Protein AF-A0A7S2B793-F1 (afdb_monomer_lite)

InterPro domains:
  IPR027417 P-loop containing nucleoside triphosphate hydrolase [G3DSA:3.40.50.300] (3-165)

Sequence (181 aa):
TPSFDVAVPVAVLLTLDETALVAKCLGRRVCQACGKSCNVADVRLDDSAGMPRVELPALAPPQRCSASDDTSASTTPATPHARLYPDAEAGSAASFLQRFDTTCDLHARADDTDEAVIRRRLAIFEAQGQPVQEYYRGRGALTQFDITHGIPETTLPLMSTISEALGAASQRVLAGATSRL

Organism: NCBI:txid41880

Secondary structure (DSSP, 8-state):
----------EEEEE--HHHHHHHHHTEEEETTT--EEE-B-EEE--BTTBPPEEE--BPPPSS-TT--SS----PPPS-GGGTS--PPTTSGGGGB------S-EEE-GGGS-HHHHHHHHHHHHHHHHHHHHHHHHTT-EEEEE--B-HHHHHHHHHHHHHHHHHHHHHHHHHHHHTT-

Structure (mmCIF, N/CA/C/O backbone):
data_AF-A0A7S2B793-F1
#
_entry.id   AF-A0A7S2B793-F1
#
loop_
_atom_site.group_PDB
_atom_site.id
_atom_site.type_symbol
_atom_site.label_atom_id
_atom_site.label_alt_id
_atom_site.label_comp_id
_atom_site.label_asym_id
_atom_site.label_entity_id
_atom_site.label_seq_id
_atom_site.pdbx_PDB_ins_code
_atom_site.Cartn_x
_atom_site.Cartn_y
_atom_site.Cartn_z
_atom_site.occupancy
_atom_site.B_iso_or_equiv
_atom_site.auth_seq_id
_atom_site.auth_comp_id
_atom_site.auth_asym_id
_atom_site.auth_atom_id
_atom_site.pdbx_PDB_model_num
ATOM 1 N N . THR A 1 1 ? -15.126 -29.089 17.434 1.00 43.31 1 THR A N 1
ATOM 2 C CA . THR A 1 1 ? -14.307 -28.084 16.722 1.00 43.31 1 THR A CA 1
ATOM 3 C C . THR A 1 1 ? -13.730 -27.154 17.767 1.00 43.31 1 THR A C 1
ATOM 5 O O . THR A 1 1 ? -14.506 -26.728 18.613 1.00 43.31 1 THR A O 1
ATOM 8 N N . PRO A 1 2 ? -12.414 -26.887 17.818 1.00 41.47 2 PRO A N 1
ATOM 9 C CA . PRO A 1 2 ? -11.924 -25.866 18.730 1.00 41.47 2 PRO A CA 1
ATOM 10 C C . PRO A 1 2 ? -12.438 -24.529 18.197 1.00 41.47 2 PRO A C 1
ATOM 12 O O . PRO A 1 2 ? -11.995 -24.047 17.156 1.00 41.47 2 PRO A O 1
ATOM 15 N N . SER A 1 3 ? -13.461 -23.988 18.853 1.00 53.81 3 SER A N 1
ATOM 16 C CA . SER A 1 3 ? -13.886 -22.612 18.661 1.00 53.81 3 SER A CA 1
ATOM 17 C C . SER A 1 3 ? -12.761 -21.743 19.201 1.00 53.81 3 SER A C 1
ATOM 19 O O . SER A 1 3 ? -12.610 -21.593 20.413 1.00 53.81 3 SER A O 1
ATOM 21 N N . PHE A 1 4 ? -11.934 -21.204 18.310 1.00 49.81 4 PHE A N 1
ATOM 22 C CA . PHE A 1 4 ? -11.105 -20.054 18.640 1.00 49.81 4 PHE A CA 1
ATOM 23 C C . PHE A 1 4 ? -12.047 -18.865 18.798 1.00 49.81 4 PHE A C 1
ATOM 25 O O . PHE A 1 4 ? -12.194 -18.046 17.897 1.00 49.81 4 PHE A O 1
ATOM 32 N N . ASP A 1 5 ? -12.726 -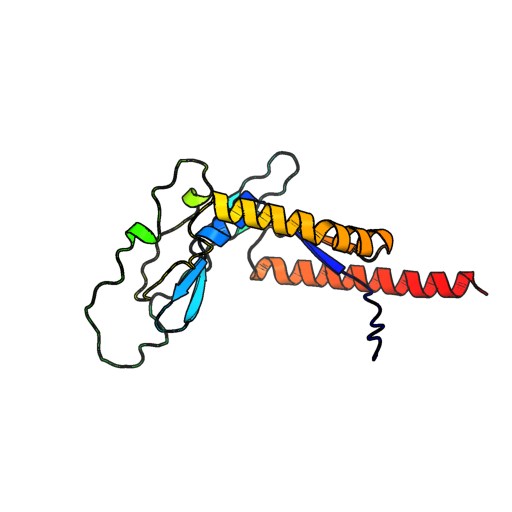18.809 19.940 1.00 60.91 5 ASP A N 1
ATOM 33 C CA . ASP A 1 5 ? -13.556 -17.680 20.347 1.00 60.91 5 ASP A CA 1
ATOM 34 C C . ASP A 1 5 ? -12.630 -16.566 20.861 1.00 60.91 5 ASP A C 1
ATOM 36 O O . ASP A 1 5 ? -12.685 -16.116 22.005 1.00 60.91 5 ASP A O 1
ATOM 40 N N . VAL A 1 6 ? -11.660 -16.190 20.021 1.00 71.69 6 VAL A N 1
ATOM 41 C CA . VAL A 1 6 ? -10.772 -15.069 20.293 1.00 71.69 6 VAL A CA 1
ATOM 42 C C . VAL A 1 6 ? -11.590 -13.829 19.994 1.00 71.69 6 VAL A C 1
ATOM 44 O O . VAL A 1 6 ? -11.793 -13.453 18.839 1.00 71.69 6 VAL A O 1
ATOM 47 N N . ALA A 1 7 ? -12.104 -13.209 21.052 1.00 84.31 7 ALA A N 1
ATOM 48 C CA . ALA A 1 7 ? -12.739 -11.912 20.947 1.00 84.31 7 ALA A CA 1
ATOM 49 C C . ALA A 1 7 ? -11.734 -10.925 20.339 1.00 84.31 7 ALA A C 1
ATOM 51 O O . ALA A 1 7 ? -10.695 -10.649 20.931 1.00 84.31 7 ALA A O 1
ATOM 52 N N . VAL A 1 8 ? -12.043 -10.411 19.149 1.00 91.12 8 VAL A N 1
ATOM 53 C CA . VAL A 1 8 ? -11.259 -9.361 18.493 1.00 91.12 8 VAL A CA 1
ATOM 54 C C . VAL A 1 8 ? -11.731 -8.015 19.054 1.00 91.12 8 VAL A C 1
ATOM 56 O O . VAL A 1 8 ? -12.853 -7.605 18.743 1.00 91.12 8 VAL A O 1
ATOM 59 N N . PRO A 1 9 ? -10.936 -7.330 19.901 1.00 92.06 9 PRO A N 1
ATOM 60 C CA . PRO A 1 9 ? -11.361 -6.075 20.520 1.00 92.06 9 PRO A CA 1
ATOM 61 C C . PRO A 1 9 ? -11.322 -4.904 19.532 1.00 92.06 9 PRO A C 1
ATOM 63 O O . PRO A 1 9 ? -12.103 -3.962 19.661 1.00 92.06 9 PRO A O 1
ATOM 66 N N . VAL A 1 10 ? -10.408 -4.971 18.559 1.00 94.88 10 VAL A N 1
ATOM 67 C CA . VAL A 1 10 ? -10.155 -3.939 17.556 1.00 94.88 10 VAL A CA 1
ATOM 68 C C . VAL A 1 10 ? -9.778 -4.605 16.234 1.00 94.88 10 VAL A C 1
ATOM 70 O O . VAL A 1 10 ? -8.935 -5.499 16.204 1.00 94.88 10 VAL A O 1
ATOM 73 N N . ALA A 1 11 ? -10.377 -4.134 15.146 1.00 95.69 11 ALA A N 1
ATOM 74 C CA . ALA A 1 11 ? -9.969 -4.376 13.771 1.00 95.69 11 ALA A CA 1
ATOM 75 C C . ALA A 1 11 ? -9.558 -3.034 13.151 1.00 95.69 11 ALA A C 1
ATOM 77 O O . ALA A 1 11 ? -10.273 -2.044 13.306 1.00 95.69 11 ALA A O 1
ATOM 78 N N . VAL A 1 12 ? -8.420 -2.995 12.459 1.00 97.19 12 VAL A N 1
ATOM 79 C CA . VAL A 1 12 ? -7.909 -1.772 11.821 1.00 97.19 12 VAL A CA 1
ATOM 80 C C . VAL A 1 12 ? -8.082 -1.877 10.314 1.00 97.19 12 VAL A C 1
ATOM 82 O O . VAL A 1 12 ? -7.528 -2.779 9.686 1.00 97.19 12 VAL A O 1
ATOM 85 N N . LEU A 1 13 ? -8.836 -0.950 9.735 1.00 97.00 13 LEU A N 1
ATOM 86 C CA . LEU A 1 13 ? -8.930 -0.759 8.297 1.00 97.00 13 LEU A CA 1
ATOM 87 C C . LEU A 1 13 ? -7.834 0.214 7.861 1.00 97.00 13 LEU A C 1
ATOM 89 O O . LEU A 1 13 ? -7.905 1.400 8.171 1.00 97.00 13 LEU A O 1
ATOM 93 N N . LEU A 1 14 ? -6.827 -0.300 7.158 1.00 96.31 14 LEU A N 1
ATOM 94 C CA . LEU A 1 14 ? -5.809 0.528 6.520 1.00 96.31 14 LEU A CA 1
ATOM 95 C C . LEU A 1 14 ? -6.320 0.985 5.158 1.00 96.31 14 LEU A C 1
ATOM 97 O O . LEU A 1 14 ? -6.618 0.159 4.294 1.00 96.31 14 LEU A O 1
ATOM 101 N N . THR A 1 15 ? -6.398 2.291 4.976 1.00 94.81 15 THR A N 1
ATOM 102 C CA . THR A 1 15 ? -6.845 2.942 3.744 1.00 94.81 15 THR A CA 1
ATOM 103 C C . THR A 1 15 ? -5.684 3.695 3.121 1.00 94.81 15 THR A C 1
ATOM 105 O O . THR A 1 15 ? -4.803 4.201 3.809 1.00 94.81 15 THR A O 1
ATOM 108 N N . LEU A 1 16 ? -5.649 3.737 1.797 1.00 94.62 16 LEU A N 1
ATOM 109 C CA . LEU A 1 16 ? -4.678 4.502 1.032 1.00 94.62 16 LEU A CA 1
ATOM 110 C C . LEU A 1 16 ? -5.365 4.964 -0.250 1.00 94.62 16 LEU A C 1
ATOM 112 O O . LEU A 1 16 ? -6.209 4.242 -0.780 1.00 94.62 16 LEU A O 1
ATOM 116 N N . ASP A 1 17 ? -4.996 6.147 -0.734 1.00 94.25 17 ASP A N 1
ATOM 117 C CA . ASP A 1 17 ? -5.472 6.670 -2.010 1.00 94.25 17 ASP A CA 1
ATOM 118 C C . ASP A 1 17 ? -5.303 5.638 -3.143 1.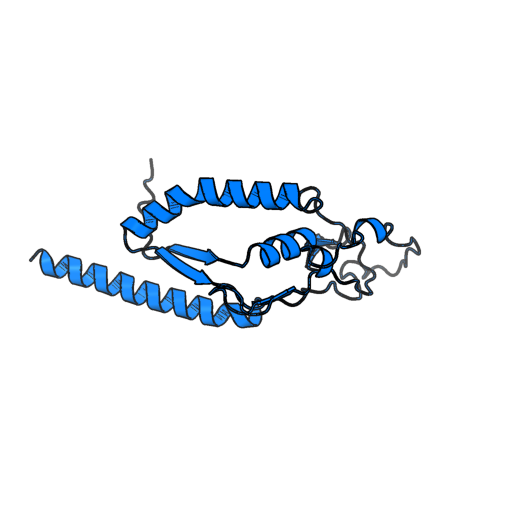00 94.25 17 ASP A C 1
ATOM 120 O O . ASP A 1 17 ? -4.261 4.985 -3.262 1.00 94.25 17 ASP A O 1
ATOM 124 N N . GLU A 1 18 ? -6.331 5.473 -3.979 1.00 93.69 18 GLU A N 1
ATOM 125 C CA . GLU A 1 18 ? -6.332 4.448 -5.027 1.00 93.69 18 GLU A CA 1
ATOM 126 C C . GLU A 1 18 ? -5.224 4.688 -6.058 1.00 93.69 18 GLU A C 1
ATOM 128 O O . GLU A 1 18 ? -4.549 3.745 -6.472 1.00 93.69 18 GLU A O 1
ATOM 133 N N . THR A 1 19 ? -4.976 5.943 -6.439 1.00 93.56 19 THR A N 1
ATOM 134 C CA . THR A 1 19 ? -3.894 6.297 -7.368 1.00 93.56 19 THR A CA 1
ATOM 135 C C . THR A 1 19 ? -2.547 5.908 -6.773 1.00 93.56 19 THR A C 1
ATOM 137 O O . THR A 1 19 ? -1.715 5.300 -7.453 1.00 93.56 19 THR A O 1
ATOM 140 N N . ALA A 1 20 ? -2.351 6.180 -5.480 1.00 95.12 20 ALA A N 1
ATOM 14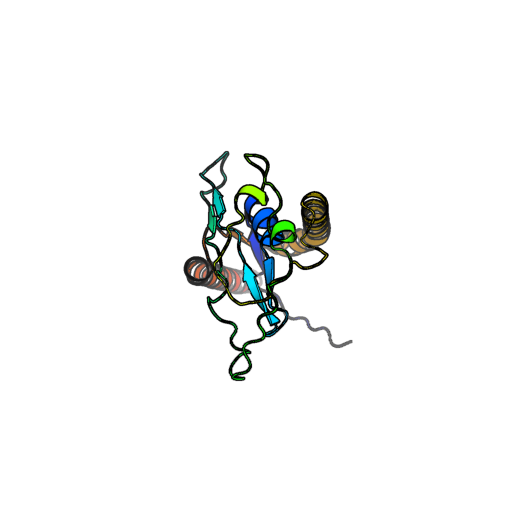1 C CA . ALA A 1 20 ? -1.157 5.761 -4.761 1.00 95.12 20 ALA A CA 1
ATOM 142 C C . ALA A 1 20 ? -1.020 4.230 -4.681 1.00 95.12 20 ALA A C 1
ATOM 144 O O . ALA A 1 20 ? 0.072 3.706 -4.916 1.00 95.12 20 ALA A O 1
ATOM 145 N N . LEU A 1 21 ? -2.103 3.497 -4.395 1.00 95.69 21 LEU A N 1
ATOM 146 C CA . LEU A 1 21 ? -2.116 2.028 -4.372 1.00 95.69 21 LEU A CA 1
ATOM 147 C C . LEU A 1 21 ? -1.733 1.441 -5.729 1.00 95.69 21 LEU A C 1
ATOM 149 O O . LEU A 1 21 ? -0.847 0.587 -5.801 1.00 95.69 21 LEU A O 1
ATOM 153 N N . VAL A 1 22 ? -2.358 1.923 -6.803 1.00 95.19 22 VAL A N 1
ATOM 154 C CA . VAL A 1 22 ? -2.083 1.471 -8.169 1.00 95.19 22 VAL A CA 1
ATOM 155 C C . VAL A 1 22 ? -0.623 1.733 -8.529 1.00 95.19 22 VAL A C 1
ATOM 157 O O . VAL A 1 22 ? 0.070 0.810 -8.959 1.00 95.19 22 VAL A O 1
ATOM 160 N N . ALA A 1 23 ? -0.120 2.944 -8.274 1.00 94.75 23 ALA A N 1
ATOM 161 C CA . ALA A 1 23 ? 1.273 3.299 -8.529 1.00 94.75 23 ALA A CA 1
ATOM 162 C C . ALA A 1 23 ? 2.241 2.400 -7.745 1.00 94.75 23 ALA A C 1
ATOM 164 O O . ALA A 1 23 ? 3.219 1.894 -8.298 1.00 94.75 23 ALA A O 1
ATOM 165 N N . LYS A 1 24 ? 1.956 2.130 -6.465 1.00 95.50 24 LYS A N 1
ATOM 166 C CA . LYS A 1 24 ? 2.779 1.242 -5.631 1.00 95.50 24 LYS A CA 1
ATOM 167 C C . LYS A 1 24 ? 2.714 -0.215 -6.082 1.00 95.50 24 LYS A C 1
ATOM 169 O O . LYS A 1 24 ? 3.734 -0.898 -5.986 1.00 95.50 24 LYS A O 1
ATOM 174 N N . CYS A 1 25 ? 1.584 -0.703 -6.588 1.00 94.69 25 CYS A N 1
ATOM 175 C CA . CYS A 1 25 ? 1.512 -2.021 -7.215 1.00 94.69 25 CYS A CA 1
ATOM 176 C C . CYS A 1 25 ? 2.364 -2.059 -8.490 1.00 94.69 25 CYS A C 1
ATOM 178 O O . CYS A 1 25 ? 3.292 -2.864 -8.552 1.00 94.69 25 CYS A O 1
ATOM 180 N N . LEU A 1 26 ? 2.141 -1.128 -9.426 1.00 92.88 26 LEU A N 1
ATOM 181 C CA . LEU A 1 26 ? 2.907 -0.998 -10.674 1.00 92.88 26 LEU A CA 1
ATOM 182 C C . LEU A 1 26 ? 4.413 -0.829 -10.439 1.00 92.88 26 LEU A C 1
ATOM 184 O O . LEU A 1 26 ? 5.221 -1.262 -11.259 1.00 92.88 26 LEU A O 1
ATOM 188 N N . GLY A 1 27 ? 4.813 -0.203 -9.331 1.00 93.50 27 GLY A N 1
ATOM 189 C CA . GLY A 1 27 ? 6.205 0.038 -8.951 1.00 93.50 27 GLY A CA 1
ATOM 190 C C . GLY A 1 27 ? 6.879 -1.101 -8.190 1.00 93.50 27 GLY A C 1
ATOM 191 O O . GLY A 1 27 ? 8.078 -1.021 -7.923 1.00 93.50 27 GLY A O 1
ATOM 192 N N . ARG A 1 28 ? 6.170 -2.175 -7.829 1.00 94.31 28 ARG A N 1
ATOM 193 C CA . ARG A 1 28 ? 6.764 -3.287 -7.077 1.00 94.31 28 ARG A CA 1
ATOM 194 C C . ARG A 1 28 ? 7.737 -4.081 -7.948 1.00 94.31 28 ARG A C 1
ATOM 196 O O . ARG A 1 28 ? 7.383 -4.576 -9.019 1.00 94.31 28 ARG A O 1
ATOM 203 N N . ARG A 1 29 ? 8.973 -4.241 -7.482 1.00 92.75 29 ARG A N 1
ATOM 204 C CA . ARG A 1 29 ? 10.016 -5.020 -8.161 1.00 92.75 29 ARG A CA 1
ATOM 205 C C . ARG A 1 29 ? 10.595 -6.054 -7.213 1.00 92.75 29 ARG A C 1
ATOM 207 O O . ARG A 1 29 ? 10.680 -5.819 -6.010 1.00 92.75 29 ARG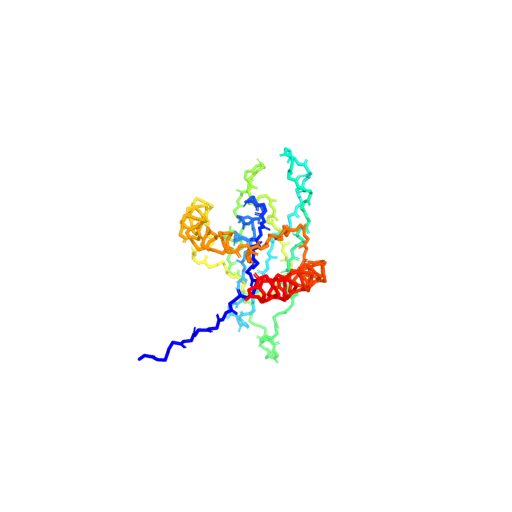 A O 1
ATOM 214 N N . VAL A 1 30 ? 11.030 -7.178 -7.765 1.00 91.81 30 VAL A N 1
ATOM 215 C CA . VAL A 1 30 ? 11.753 -8.223 -7.038 1.00 91.81 30 VAL A CA 1
ATOM 216 C C . VAL A 1 30 ? 13.079 -8.462 -7.745 1.00 91.81 30 VAL A C 1
ATOM 218 O O . VAL A 1 30 ? 13.128 -8.558 -8.971 1.00 91.81 30 VAL A O 1
ATOM 221 N N . CYS A 1 31 ? 14.168 -8.533 -6.985 1.00 90.75 31 CYS A N 1
ATOM 222 C CA . CYS A 1 31 ? 15.458 -8.927 -7.540 1.00 90.75 31 CYS A CA 1
ATOM 223 C C . CYS A 1 31 ? 15.489 -10.442 -7.770 1.00 90.75 31 CYS A C 1
ATOM 225 O O . CYS A 1 31 ? 15.226 -11.198 -6.836 1.00 90.75 31 CYS A O 1
ATOM 227 N N . GLN A 1 32 ? 15.848 -10.892 -8.975 1.00 88.75 32 GLN A N 1
ATOM 228 C CA . GLN A 1 32 ? 15.962 -12.325 -9.278 1.00 88.75 32 GLN A CA 1
ATOM 229 C C . GLN A 1 32 ? 17.079 -13.012 -8.482 1.00 88.75 32 GLN A C 1
ATOM 231 O O . GLN A 1 32 ? 16.935 -14.168 -8.103 1.00 88.75 32 GLN A O 1
ATOM 236 N N . ALA A 1 33 ? 18.166 -12.294 -8.186 1.00 86.69 33 ALA A N 1
ATOM 237 C CA . ALA A 1 33 ? 19.326 -12.864 -7.508 1.00 86.69 33 ALA A CA 1
ATOM 238 C C . ALA A 1 33 ? 19.136 -13.007 -5.986 1.00 86.69 33 ALA A C 1
ATOM 240 O O . ALA A 1 33 ? 19.415 -14.063 -5.430 1.00 86.69 33 ALA A O 1
ATOM 241 N N . CYS A 1 34 ? 18.665 -11.962 -5.291 1.00 87.12 34 CYS A N 1
ATOM 242 C CA . CYS A 1 34 ? 18.542 -11.983 -3.823 1.00 87.12 34 CYS A CA 1
ATOM 243 C C . CYS A 1 34 ? 17.106 -12.110 -3.297 1.00 87.12 34 CYS A C 1
ATOM 245 O O . CYS A 1 34 ? 16.910 -12.182 -2.085 1.00 87.12 34 CYS A O 1
ATOM 247 N N . GLY A 1 35 ? 16.094 -12.056 -4.168 1.00 89.19 35 GLY A N 1
ATOM 248 C CA . GLY A 1 35 ? 14.679 -12.142 -3.793 1.00 89.19 35 GLY A CA 1
ATOM 249 C C . GLY A 1 35 ? 14.120 -10.926 -3.042 1.00 89.19 35 GLY A C 1
ATOM 250 O O . GLY A 1 35 ? 12.925 -10.886 -2.749 1.00 89.19 35 GLY A O 1
ATOM 251 N N . LYS A 1 36 ? 14.939 -9.912 -2.726 1.00 91.31 36 LYS A N 1
ATOM 252 C CA . LYS A 1 36 ? 14.471 -8.710 -2.019 1.00 91.31 36 LYS A CA 1
ATOM 253 C C . LYS A 1 36 ? 13.504 -7.915 -2.893 1.00 91.31 36 LYS A C 1
ATOM 255 O O . LYS A 1 36 ? 13.752 -7.692 -4.081 1.00 91.31 36 LYS A O 1
ATOM 260 N N . SER A 1 37 ? 12.414 -7.474 -2.270 1.00 92.75 37 SER A N 1
ATOM 261 C CA . SER A 1 37 ? 11.439 -6.580 -2.888 1.00 92.75 37 SER A CA 1
ATOM 262 C C . SER A 1 37 ? 11.853 -5.124 -2.700 1.00 92.75 37 SER A C 1
ATOM 264 O O . SER A 1 37 ? 12.329 -4.738 -1.635 1.00 92.75 37 SER A O 1
ATOM 266 N N . CYS A 1 38 ? 11.636 -4.319 -3.729 1.00 93.75 38 CYS A N 1
ATOM 267 C CA . CYS A 1 38 ? 11.759 -2.867 -3.693 1.00 93.75 38 CYS A CA 1
ATOM 268 C C . CYS A 1 38 ? 10.541 -2.243 -4.385 1.00 93.75 38 CYS A C 1
ATOM 270 O O . CYS A 1 38 ? 9.720 -2.944 -4.990 1.00 93.75 38 CYS A O 1
ATOM 272 N N . ASN A 1 39 ? 10.390 -0.929 -4.263 1.00 95.06 39 ASN A N 1
ATOM 273 C CA . ASN A 1 39 ? 9.313 -0.198 -4.910 1.00 95.06 39 ASN A CA 1
ATOM 274 C C . ASN A 1 39 ? 9.862 1.061 -5.572 1.00 95.06 39 ASN A C 1
ATOM 276 O O . ASN A 1 39 ? 10.393 1.931 -4.889 1.00 95.06 39 ASN A O 1
ATOM 280 N N . VAL A 1 40 ? 9.719 1.150 -6.890 1.00 94.38 40 VAL A N 1
ATOM 281 C CA . VAL A 1 40 ? 10.275 2.246 -7.693 1.00 94.38 40 VAL A CA 1
ATOM 282 C C . VAL A 1 40 ? 9.304 3.412 -7.894 1.00 94.38 40 VAL A C 1
ATOM 284 O O . VAL A 1 40 ? 9.638 4.358 -8.599 1.00 94.38 40 VAL A O 1
ATOM 287 N N . ALA A 1 41 ? 8.104 3.356 -7.309 1.00 95.31 41 ALA A N 1
ATOM 288 C CA . ALA A 1 41 ? 7.140 4.447 -7.386 1.00 95.31 41 ALA A CA 1
ATOM 289 C C . ALA A 1 41 ? 7.404 5.493 -6.296 1.00 95.31 41 ALA A C 1
ATOM 291 O O . ALA A 1 41 ? 7.385 5.157 -5.108 1.00 95.31 41 ALA A O 1
ATOM 292 N N . ASP A 1 42 ? 7.580 6.750 -6.688 1.00 95.75 42 ASP A N 1
ATOM 293 C CA . ASP A 1 42 ? 7.623 7.914 -5.802 1.00 95.75 42 ASP A CA 1
ATOM 294 C C . ASP A 1 42 ? 6.327 8.704 -5.969 1.00 95.75 42 ASP A C 1
ATOM 296 O O . ASP A 1 42 ? 6.097 9.345 -6.993 1.00 95.75 42 ASP A O 1
ATOM 300 N N . VAL A 1 43 ? 5.443 8.584 -4.982 1.00 95.81 43 VAL A N 1
ATOM 301 C CA . VAL A 1 43 ? 4.089 9.125 -5.056 1.00 95.81 43 VAL A CA 1
ATOM 302 C C . VAL A 1 43 ? 4.013 10.397 -4.224 1.00 95.81 43 VAL A C 1
ATOM 304 O O . VAL A 1 43 ? 4.291 10.394 -3.017 1.00 95.81 43 VAL A O 1
ATOM 307 N N . ARG A 1 44 ? 3.608 11.477 -4.891 1.00 95.50 44 ARG A N 1
ATOM 308 C CA . ARG A 1 44 ? 3.304 12.786 -4.316 1.00 95.50 44 ARG A CA 1
ATOM 309 C C . ARG A 1 44 ? 1.949 13.209 -4.863 1.00 95.50 44 ARG A C 1
ATOM 311 O O . ARG A 1 44 ? 1.843 13.504 -6.050 1.00 95.50 44 ARG A O 1
ATOM 318 N N . LEU A 1 45 ? 0.927 13.164 -4.019 1.00 94.00 45 LEU A N 1
ATOM 319 C CA . LEU A 1 45 ? -0.420 13.621 -4.345 1.00 94.00 45 LEU A CA 1
ATOM 320 C C . LEU A 1 45 ? -0.744 14.793 -3.432 1.00 94.00 45 LEU A C 1
ATOM 322 O O . LEU A 1 45 ? -0.578 14.676 -2.217 1.00 94.00 45 LEU A O 1
ATOM 326 N N . ASP A 1 46 ? -1.189 15.898 -4.015 1.00 92.88 46 ASP A N 1
ATOM 327 C CA . ASP A 1 46 ? -1.697 17.035 -3.254 1.00 92.88 46 ASP A CA 1
ATOM 328 C C . ASP A 1 46 ? -3.062 16.714 -2.632 1.00 92.88 46 ASP A C 1
ATOM 330 O O . ASP A 1 46 ? -3.717 15.728 -2.984 1.00 92.88 46 ASP A O 1
ATOM 334 N N . ASP A 1 47 ? -3.481 17.533 -1.670 1.00 89.81 47 ASP A N 1
ATOM 335 C CA . ASP A 1 47 ? -4.811 17.417 -1.093 1.00 89.81 47 ASP A CA 1
ATOM 336 C C . ASP A 1 47 ? -5.879 17.718 -2.153 1.00 89.81 47 ASP A C 1
ATOM 338 O O . ASP A 1 47 ? -5.796 18.664 -2.936 1.00 89.81 47 ASP A O 1
ATOM 342 N N . SER A 1 48 ? -6.905 16.873 -2.217 1.00 83.75 48 SER A N 1
ATOM 343 C CA . SER A 1 48 ? -7.966 17.025 -3.211 1.00 83.75 48 SER A CA 1
ATOM 344 C C . SER A 1 48 ? -9.282 16.478 -2.685 1.00 83.75 48 SER A C 1
ATOM 346 O O . SER A 1 48 ? -9.317 15.423 -2.069 1.00 83.75 48 SER A O 1
ATOM 348 N N . ALA A 1 49 ? -10.381 17.208 -2.903 1.00 74.75 49 ALA A N 1
ATOM 349 C CA . ALA A 1 49 ? -11.750 16.751 -2.626 1.00 74.75 49 ALA A CA 1
ATOM 350 C C . ALA A 1 49 ? -11.957 16.029 -1.267 1.00 74.75 49 ALA A C 1
ATOM 352 O O . ALA A 1 49 ? -12.670 15.033 -1.193 1.00 74.75 49 ALA A O 1
ATOM 353 N N . GLY A 1 50 ? -11.347 16.527 -0.183 1.00 78.44 50 GLY A N 1
ATOM 354 C CA . GLY A 1 50 ? -11.466 15.931 1.157 1.00 78.44 50 GLY A CA 1
ATOM 355 C C . GLY A 1 50 ? -10.516 14.760 1.440 1.00 78.44 50 GLY A C 1
ATOM 356 O O . GLY A 1 50 ? -10.528 14.238 2.551 1.00 78.44 50 GLY A O 1
ATOM 357 N N . MET A 1 51 ? -9.671 14.385 0.481 1.00 79.81 51 MET A N 1
ATOM 358 C CA . MET A 1 51 ? -8.564 13.452 0.664 1.00 79.81 51 MET A CA 1
ATOM 359 C C . MET A 1 51 ? -7.309 14.210 1.115 1.00 79.81 51 MET A C 1
ATOM 361 O O . MET A 1 51 ? -6.985 15.257 0.539 1.00 79.81 51 MET A O 1
ATOM 365 N N . PRO A 1 52 ? -6.592 13.711 2.136 1.00 90.31 52 PRO A N 1
ATOM 366 C CA . PRO A 1 52 ? -5.361 14.332 2.596 1.00 90.31 52 PRO A CA 1
ATOM 367 C C . PRO A 1 52 ? -4.248 14.191 1.554 1.00 90.31 52 PRO A C 1
ATOM 369 O O . PRO A 1 52 ? -4.235 13.265 0.744 1.00 90.31 52 PRO A O 1
ATOM 372 N N . ARG A 1 53 ? -3.265 15.087 1.640 1.00 95.38 53 ARG A N 1
ATOM 373 C CA . ARG A 1 53 ? -2.002 14.990 0.902 1.00 95.38 53 ARG A CA 1
ATOM 374 C C . ARG A 1 53 ? -1.313 13.645 1.183 1.00 95.38 53 ARG A C 1
ATOM 376 O O . ARG A 1 53 ? -1.251 13.216 2.337 1.00 95.38 53 ARG A O 1
ATOM 383 N N . VAL A 1 54 ? -0.768 13.006 0.144 1.00 96.12 54 VAL A N 1
ATOM 384 C CA . VAL A 1 54 ? -0.076 11.707 0.233 1.00 96.12 54 VAL A CA 1
ATOM 385 C C . VAL A 1 54 ? 1.370 11.836 -0.236 1.00 96.12 54 VAL A C 1
ATOM 387 O O . VAL A 1 54 ? 1.648 12.238 -1.365 1.00 96.12 54 VAL A O 1
ATOM 390 N N . GLU A 1 55 ? 2.303 11.417 0.614 1.00 97.12 55 GLU A N 1
ATOM 391 C CA . GLU A 1 55 ? 3.735 11.382 0.348 1.00 97.12 55 GLU A CA 1
ATOM 392 C C . GLU A 1 55 ? 4.316 9.988 0.599 1.00 97.12 55 GLU A C 1
ATOM 394 O O . GLU A 1 55 ? 4.793 9.652 1.681 1.00 97.12 55 GLU A O 1
ATOM 399 N N . LEU A 1 56 ? 4.373 9.166 -0.446 1.00 97.06 56 LEU A N 1
ATOM 400 C CA . LEU A 1 56 ? 4.962 7.833 -0.365 1.00 97.06 56 LEU A CA 1
ATOM 401 C C . LEU A 1 56 ? 6.221 7.745 -1.231 1.00 97.06 56 LEU A C 1
ATOM 403 O O . LEU A 1 56 ? 6.114 7.364 -2.403 1.00 97.06 56 LEU A O 1
ATOM 407 N N . PRO A 1 57 ? 7.416 8.039 -0.680 1.00 96.50 57 PRO A N 1
ATOM 408 C CA . PRO A 1 57 ? 8.661 7.934 -1.437 1.00 96.50 57 PRO A CA 1
ATOM 409 C C . PRO A 1 57 ? 8.893 6.513 -1.962 1.00 96.50 57 PRO A C 1
ATOM 411 O O . PRO A 1 57 ? 8.336 5.530 -1.450 1.00 96.50 57 PRO A O 1
ATOM 414 N N . ALA A 1 58 ? 9.734 6.398 -2.986 1.00 95.94 58 ALA A N 1
ATOM 415 C CA . ALA A 1 58 ? 10.206 5.108 -3.466 1.00 95.94 58 ALA A CA 1
ATOM 416 C C . ALA A 1 58 ? 10.975 4.357 -2.365 1.00 95.94 58 ALA A C 1
ATOM 418 O O . ALA A 1 58 ? 11.765 4.934 -1.619 1.00 95.94 58 ALA A O 1
ATOM 419 N N . LEU A 1 59 ? 10.778 3.040 -2.301 1.00 95.00 59 LEU A N 1
ATOM 420 C CA . LEU A 1 59 ? 11.649 2.134 -1.553 1.00 95.00 59 LEU A CA 1
ATOM 421 C C . LEU A 1 59 ? 12.704 1.631 -2.533 1.00 95.00 59 LEU A C 1
ATOM 423 O O . LEU A 1 59 ? 12.572 0.536 -3.082 1.00 95.00 59 LEU A O 1
ATOM 427 N N . ALA A 1 60 ? 13.682 2.493 -2.811 1.00 92.06 60 ALA A N 1
ATOM 428 C CA . ALA A 1 60 ? 14.647 2.315 -3.887 1.00 92.06 60 ALA A CA 1
ATOM 429 C C . ALA A 1 60 ? 15.392 0.965 -3.801 1.00 92.06 60 ALA A C 1
ATOM 431 O O . ALA A 1 60 ? 15.708 0.495 -2.702 1.00 92.06 60 ALA A O 1
ATOM 432 N N . PRO A 1 61 ? 15.707 0.330 -4.946 1.00 90.94 61 PRO A N 1
ATOM 433 C CA . PRO A 1 61 ? 16.616 -0.806 -4.956 1.00 90.94 61 PRO A CA 1
ATOM 434 C C . PRO A 1 61 ? 18.002 -0.384 -4.441 1.00 90.94 61 PRO A C 1
ATOM 436 O O . PRO A 1 61 ? 18.419 0.759 -4.645 1.00 90.94 61 PRO A O 1
ATOM 439 N N . PRO A 1 62 ? 18.760 -1.294 -3.807 1.00 86.94 62 PRO A N 1
ATOM 440 C CA . PRO A 1 62 ? 20.145 -1.006 -3.466 1.00 86.94 62 PRO A CA 1
ATOM 441 C C . PRO A 1 62 ? 20.975 -0.850 -4.746 1.00 86.94 62 PRO A C 1
ATOM 443 O O . PRO A 1 62 ? 20.710 -1.522 -5.743 1.00 86.94 62 PRO A O 1
ATOM 446 N N . GLN A 1 63 ? 22.027 -0.029 -4.707 1.00 84.50 63 GLN A N 1
ATOM 447 C CA . GLN A 1 63 ? 22.941 0.123 -5.849 1.00 84.50 63 GLN A CA 1
ATOM 448 C C . GLN A 1 63 ? 23.588 -1.207 -6.256 1.00 84.50 63 GLN A C 1
ATOM 450 O O . GLN A 1 63 ? 23.755 -1.471 -7.442 1.00 84.50 63 GLN A O 1
ATOM 455 N N . ARG A 1 64 ? 23.908 -2.066 -5.275 1.00 82.38 64 ARG A N 1
ATOM 456 C CA . ARG A 1 64 ? 24.454 -3.408 -5.504 1.00 82.38 64 ARG A CA 1
ATOM 457 C C . ARG A 1 64 ? 23.594 -4.498 -4.881 1.00 82.38 64 ARG A C 1
ATOM 459 O O . ARG A 1 64 ? 23.078 -4.337 -3.772 1.00 82.38 64 ARG A O 1
ATOM 466 N N . CYS A 1 65 ? 23.483 -5.625 -5.575 1.00 82.12 65 CYS A N 1
ATOM 467 C CA . CYS A 1 65 ? 22.818 -6.803 -5.038 1.00 82.12 65 CYS A CA 1
ATOM 468 C C . CYS A 1 65 ? 23.624 -7.397 -3.870 1.00 82.12 65 CYS A C 1
ATOM 470 O O . CYS A 1 65 ? 24.841 -7.500 -3.938 1.00 82.12 65 CYS A O 1
ATOM 472 N N . SER A 1 66 ? 22.958 -7.829 -2.797 1.00 76.00 66 SER A N 1
ATOM 473 C CA . SER A 1 66 ? 23.638 -8.495 -1.672 1.00 76.00 66 SER A CA 1
ATOM 474 C C . SER A 1 66 ? 23.908 -9.984 -1.909 1.00 76.00 66 SER A C 1
ATOM 476 O O . SER A 1 66 ? 24.405 -10.643 -1.010 1.00 76.00 66 SER A O 1
ATOM 478 N N . ALA A 1 67 ? 23.504 -10.535 -3.057 1.00 69.06 67 ALA A N 1
ATOM 479 C CA . ALA A 1 67 ? 23.826 -11.910 -3.445 1.00 69.06 67 ALA A CA 1
ATOM 480 C C . ALA A 1 67 ? 25.183 -12.010 -4.168 1.00 69.06 67 ALA A C 1
ATOM 482 O O . ALA A 1 67 ? 25.680 -13.108 -4.380 1.00 69.06 67 ALA A O 1
ATOM 483 N N . SER A 1 68 ? 25.782 -10.876 -4.551 1.00 56.94 68 SER A N 1
ATOM 484 C CA . SER A 1 68 ? 27.055 -10.817 -5.272 1.00 56.94 68 SER A CA 1
ATOM 485 C C . SER A 1 68 ? 28.234 -10.56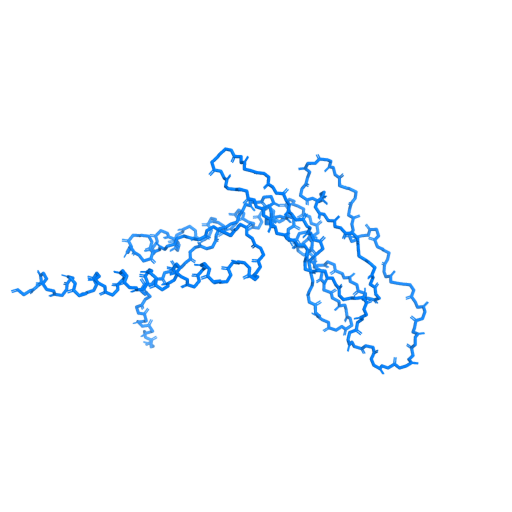7 -4.324 1.00 56.94 68 SER A C 1
ATOM 487 O O . SER A 1 68 ? 28.927 -9.561 -4.466 1.00 56.94 68 SER A O 1
ATOM 489 N N . ASP A 1 69 ? 28.445 -11.465 -3.360 1.00 54.12 69 ASP A N 1
ATOM 490 C CA . ASP A 1 69 ? 29.760 -11.612 -2.711 1.00 54.12 69 ASP A CA 1
ATOM 491 C C . ASP A 1 69 ? 30.691 -12.538 -3.529 1.00 54.12 69 ASP A C 1
ATOM 493 O O . ASP A 1 69 ? 31.866 -12.687 -3.203 1.00 54.12 69 ASP A O 1
ATOM 497 N N . ASP A 1 70 ? 30.205 -13.099 -4.643 1.00 53.41 70 ASP A N 1
ATOM 498 C CA . ASP A 1 70 ? 31.025 -13.854 -5.587 1.00 53.41 70 ASP A CA 1
ATOM 499 C C . ASP A 1 70 ? 31.674 -12.923 -6.625 1.00 53.41 70 ASP A C 1
ATOM 501 O O . ASP A 1 70 ? 31.009 -12.299 -7.452 1.00 53.41 70 ASP A O 1
ATOM 505 N N . THR A 1 71 ? 33.008 -12.871 -6.605 1.00 48.19 71 THR A N 1
ATOM 506 C CA . THR A 1 71 ? 33.937 -12.085 -7.447 1.00 48.19 71 THR A CA 1
ATOM 507 C C . THR A 1 71 ? 33.915 -12.440 -8.946 1.00 48.19 71 THR A C 1
ATOM 509 O O . THR A 1 71 ? 34.917 -12.305 -9.646 1.00 48.19 71 THR A O 1
ATOM 512 N N . SER A 1 72 ? 32.789 -12.902 -9.482 1.00 53.47 72 SER A N 1
ATOM 513 C CA . SER A 1 72 ? 32.607 -13.148 -10.911 1.00 53.47 72 SER A CA 1
ATOM 514 C C . SER A 1 72 ? 31.598 -12.146 -11.458 1.00 53.47 72 SER A C 1
ATOM 516 O O . SER A 1 72 ? 30.399 -12.393 -11.538 1.00 53.47 72 SER A O 1
ATOM 518 N N . ALA A 1 73 ? 32.106 -10.963 -11.809 1.00 49.53 73 ALA A N 1
ATOM 519 C CA . ALA A 1 73 ? 31.357 -9.948 -12.532 1.00 49.53 73 ALA A CA 1
ATOM 520 C C . ALA A 1 73 ? 30.864 -10.529 -13.867 1.00 49.53 73 ALA A C 1
ATOM 522 O O . ALA A 1 73 ? 31.572 -10.508 -14.873 1.00 49.53 73 ALA A O 1
ATOM 523 N N . SER A 1 74 ? 29.645 -11.067 -13.876 1.00 47.41 74 SER A N 1
ATOM 524 C CA . SER A 1 74 ? 28.962 -11.428 -15.108 1.00 47.41 74 SER A CA 1
ATOM 525 C C . SER A 1 74 ? 28.546 -10.136 -15.803 1.00 47.41 74 SER A C 1
ATOM 527 O O . SER A 1 74 ? 27.605 -9.464 -15.390 1.00 47.41 74 SER A O 1
ATOM 529 N N . THR A 1 75 ? 29.270 -9.765 -16.859 1.00 47.72 75 THR A N 1
ATOM 530 C CA . THR A 1 75 ? 28.991 -8.612 -17.734 1.00 47.72 75 THR A CA 1
ATOM 531 C C . THR A 1 75 ? 27.778 -8.867 -18.642 1.00 47.72 75 THR A C 1
ATOM 533 O O . THR A 1 75 ? 27.772 -8.489 -19.811 1.00 47.72 75 THR A O 1
ATOM 536 N N . THR A 1 76 ? 26.743 -9.555 -18.154 1.00 46.38 76 THR A N 1
ATOM 537 C CA . THR A 1 76 ? 25.489 -9.671 -18.904 1.00 46.38 76 THR A CA 1
ATOM 538 C C . THR A 1 76 ? 24.631 -8.458 -18.556 1.00 46.38 76 THR A C 1
ATOM 540 O O . THR A 1 76 ? 24.325 -8.269 -17.378 1.00 46.38 76 THR A O 1
ATOM 543 N N . PRO A 1 77 ? 24.276 -7.595 -19.524 1.00 46.47 77 PRO A N 1
ATOM 544 C CA . PRO A 1 77 ? 23.420 -6.455 -19.243 1.00 46.47 77 PRO A CA 1
ATOM 545 C C . PRO A 1 77 ? 22.081 -6.953 -18.695 1.00 46.47 77 PRO A C 1
ATOM 547 O O . PRO A 1 77 ? 21.518 -7.924 -19.207 1.00 46.47 77 PRO A O 1
ATOM 550 N N . ALA A 1 78 ? 21.607 -6.286 -17.641 1.00 50.75 78 ALA A N 1
ATOM 551 C CA . ALA A 1 78 ? 20.300 -6.516 -17.048 1.00 50.75 78 ALA A CA 1
ATOM 552 C C . ALA A 1 78 ? 19.211 -6.536 -18.134 1.00 50.75 78 ALA A C 1
ATOM 554 O O . ALA A 1 78 ? 19.287 -5.810 -19.131 1.00 50.75 78 ALA A O 1
ATOM 555 N N . THR A 1 79 ? 18.206 -7.386 -17.925 1.00 48.03 79 THR A N 1
ATOM 556 C CA . THR A 1 79 ? 16.971 -7.493 -18.712 1.00 48.03 79 THR A CA 1
ATOM 557 C C . THR A 1 79 ? 16.520 -6.118 -19.236 1.00 48.03 79 THR A C 1
ATOM 559 O O . THR A 1 79 ? 16.532 -5.163 -18.458 1.00 48.03 79 THR A O 1
ATOM 562 N N . PRO A 1 80 ? 16.105 -5.964 -20.514 1.00 49.59 80 PRO A N 1
ATOM 563 C CA . PRO A 1 80 ? 15.847 -4.650 -21.100 1.00 49.59 80 PRO A CA 1
ATOM 564 C C . PRO A 1 80 ? 14.877 -3.833 -20.237 1.00 49.59 80 PRO A C 1
ATOM 566 O O . PRO A 1 80 ? 13.680 -4.127 -20.160 1.00 49.59 80 PRO A O 1
ATOM 569 N N . HIS A 1 81 ? 15.415 -2.781 -19.606 1.00 53.94 81 HIS A N 1
ATOM 570 C CA . HIS A 1 81 ? 14.728 -1.891 -18.664 1.00 53.94 81 HIS A CA 1
ATOM 571 C C . HIS A 1 81 ? 13.417 -1.301 -19.212 1.00 53.94 81 HIS A C 1
ATOM 573 O O . HIS A 1 81 ? 12.574 -0.862 -18.434 1.00 53.94 81 HIS A O 1
ATOM 579 N N . ALA A 1 82 ? 13.213 -1.320 -20.533 1.00 48.97 82 ALA A N 1
ATOM 580 C CA . ALA A 1 82 ? 11.996 -0.863 -21.199 1.00 48.97 82 ALA A CA 1
ATOM 581 C C . ALA A 1 82 ? 10.716 -1.564 -20.699 1.00 48.97 82 ALA A C 1
ATOM 583 O O . ALA A 1 82 ? 9.673 -0.928 -20.625 1.00 48.97 82 ALA A O 1
ATOM 584 N N . ARG A 1 83 ? 10.771 -2.843 -20.288 1.00 54.44 83 ARG A N 1
ATOM 585 C CA . ARG A 1 83 ? 9.592 -3.534 -19.714 1.00 54.44 83 ARG A CA 1
ATOM 586 C C . ARG A 1 83 ? 9.292 -3.153 -18.263 1.00 54.44 83 ARG A C 1
ATOM 588 O O . ARG A 1 83 ? 8.217 -3.462 -17.764 1.00 54.44 83 ARG A O 1
ATOM 595 N N . LEU A 1 84 ? 10.246 -2.536 -17.570 1.00 62.25 84 LEU A N 1
ATOM 596 C CA . LEU A 1 84 ? 10.109 -2.164 -16.160 1.00 62.25 84 LEU A CA 1
ATOM 597 C C . LEU A 1 84 ? 9.513 -0.770 -15.981 1.00 62.25 84 LEU A C 1
ATOM 599 O O . LEU A 1 84 ? 9.062 -0.453 -14.884 1.00 62.25 84 LEU A O 1
ATOM 603 N N . TYR A 1 85 ? 9.529 0.051 -17.027 1.00 69.69 85 TYR A N 1
ATOM 604 C CA . TYR A 1 85 ? 9.069 1.433 -16.996 1.00 69.69 85 TYR A CA 1
ATOM 605 C C . TYR A 1 85 ? 8.270 1.686 -18.274 1.00 69.69 85 TYR A C 1
ATOM 607 O O . TYR A 1 85 ? 8.887 2.023 -19.288 1.00 69.69 85 TYR A O 1
ATOM 615 N N . PRO A 1 86 ? 6.944 1.459 -18.260 1.00 66.69 86 PRO A N 1
ATOM 616 C CA . PRO A 1 86 ? 6.116 1.819 -19.401 1.00 66.69 86 PRO A CA 1
ATOM 617 C C . PRO A 1 86 ? 6.212 3.328 -19.650 1.00 66.69 86 PRO A C 1
ATOM 619 O O . PRO A 1 86 ? 6.433 4.102 -18.714 1.00 66.69 86 PRO A O 1
ATOM 622 N N . ASP A 1 87 ? 6.039 3.743 -20.903 1.00 67.50 87 ASP A N 1
ATOM 623 C CA . ASP A 1 87 ? 5.866 5.157 -21.222 1.00 67.50 87 ASP A CA 1
ATOM 624 C C . ASP A 1 87 ? 4.585 5.640 -20.531 1.00 67.50 87 ASP A C 1
ATOM 626 O O . ASP A 1 87 ? 3.492 5.141 -20.797 1.00 67.50 87 ASP A O 1
ATOM 630 N N . ALA A 1 88 ? 4.736 6.542 -19.563 1.00 71.12 88 ALA A N 1
ATOM 631 C CA . ALA A 1 88 ? 3.630 6.987 -18.733 1.00 71.12 88 ALA A CA 1
ATOM 632 C C . ALA A 1 88 ? 2.857 8.113 -19.420 1.00 71.12 88 ALA A C 1
ATOM 634 O O . ALA A 1 88 ? 3.426 9.151 -19.763 1.00 71.12 88 ALA A O 1
ATOM 635 N N . GLU A 1 89 ? 1.543 7.944 -19.551 1.00 74.88 89 GLU A N 1
ATOM 636 C CA . GLU A 1 89 ? 0.658 9.058 -19.877 1.00 74.88 89 GLU A CA 1
ATOM 637 C C . GLU A 1 89 ? 0.654 10.061 -18.714 1.00 74.88 89 GLU A C 1
ATOM 639 O O . GLU A 1 89 ? 0.651 9.673 -17.538 1.00 74.88 89 GLU A O 1
ATOM 644 N N . ALA A 1 90 ? 0.671 11.357 -19.031 1.00 70.62 90 ALA A N 1
ATOM 645 C CA . ALA A 1 90 ? 0.640 12.411 -18.024 1.00 70.62 90 ALA A CA 1
ATOM 646 C C . ALA A 1 90 ? -0.624 12.279 -17.156 1.00 70.62 90 ALA A C 1
ATOM 648 O O . ALA A 1 90 ? -1.738 12.284 -17.674 1.00 70.62 90 ALA A O 1
ATOM 649 N N . GLY A 1 91 ? -0.441 12.157 -15.838 1.00 72.94 91 GLY A N 1
ATOM 650 C CA . GLY A 1 91 ? -1.535 11.970 -14.878 1.00 72.94 91 GLY A CA 1
ATOM 651 C C . GLY A 1 91 ? -1.941 10.512 -14.619 1.00 72.94 91 GLY A C 1
ATOM 652 O O . GLY A 1 91 ? -2.826 10.281 -13.800 1.00 72.94 91 GLY A O 1
ATOM 653 N N . SER A 1 92 ? -1.304 9.528 -15.264 1.00 84.31 92 SER A N 1
ATOM 654 C CA . SER A 1 92 ? -1.495 8.104 -14.943 1.00 84.31 92 SER A CA 1
ATOM 655 C C . SER A 1 92 ? -0.707 7.681 -13.699 1.00 84.31 92 SER A C 1
ATOM 657 O O . SER A 1 92 ? 0.308 8.282 -13.353 1.00 84.31 92 SER A O 1
ATOM 659 N N . ALA A 1 93 ? -1.092 6.576 -13.054 1.00 87.44 93 ALA A N 1
ATOM 660 C CA . ALA A 1 93 ? -0.331 6.033 -11.925 1.00 87.44 93 ALA A CA 1
ATOM 661 C C . ALA A 1 93 ? 1.105 5.612 -12.316 1.00 87.44 93 ALA A C 1
ATOM 663 O O . ALA A 1 93 ? 2.009 5.582 -11.478 1.00 87.44 93 ALA A O 1
ATOM 664 N N . ALA A 1 94 ? 1.342 5.324 -13.599 1.00 88.19 94 ALA A N 1
ATOM 665 C CA . ALA A 1 94 ? 2.669 5.032 -14.126 1.00 88.19 94 ALA A CA 1
ATOM 666 C C . ALA A 1 94 ? 3.612 6.250 -14.102 1.00 88.19 94 ALA A C 1
ATOM 668 O O . ALA A 1 94 ? 4.829 6.063 -14.080 1.00 88.19 94 ALA A O 1
ATOM 669 N N . SER A 1 95 ? 3.095 7.488 -14.046 1.00 90.19 95 SER A N 1
ATOM 670 C CA . SER A 1 95 ? 3.944 8.689 -14.027 1.00 90.19 95 SER A CA 1
ATOM 671 C C . SER A 1 95 ? 4.763 8.832 -12.742 1.00 90.19 95 SER A C 1
ATOM 673 O O . SER A 1 95 ? 5.711 9.609 -12.706 1.00 90.19 95 SER A O 1
ATOM 675 N N . PHE A 1 96 ? 4.428 8.070 -11.697 1.00 92.94 96 PHE A N 1
ATOM 676 C CA . PHE A 1 96 ? 5.173 8.027 -10.437 1.00 92.94 96 PHE A CA 1
ATOM 677 C C . PHE A 1 96 ? 6.378 7.073 -10.470 1.00 92.94 96 PHE A C 1
ATOM 679 O O . PHE A 1 96 ? 7.148 7.026 -9.510 1.00 92.94 96 PHE A O 1
ATOM 686 N N . LEU A 1 97 ? 6.556 6.277 -11.531 1.00 91.88 97 LEU A N 1
ATOM 687 C CA . LEU A 1 97 ? 7.638 5.295 -11.614 1.00 91.88 97 LEU A CA 1
ATOM 688 C C . LEU A 1 97 ? 8.975 5.963 -11.956 1.00 91.88 97 LEU A C 1
ATOM 690 O O . LEU A 1 97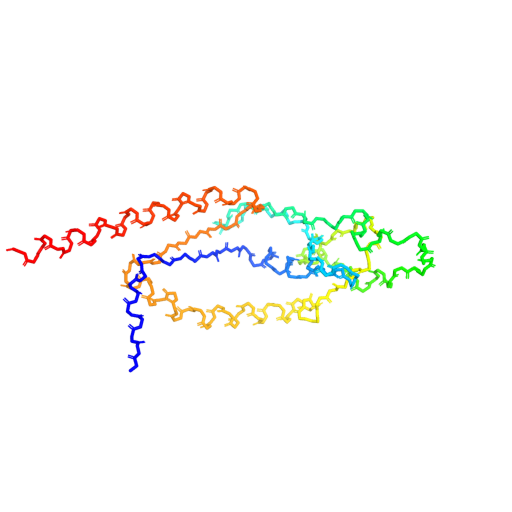 ? 9.128 6.589 -13.002 1.00 91.88 97 LEU A O 1
ATOM 694 N N . GLN A 1 98 ? 9.975 5.770 -11.099 1.00 90.31 98 GLN A N 1
ATOM 695 C CA . GLN A 1 98 ? 11.318 6.317 -11.273 1.00 90.31 98 GLN A CA 1
ATOM 696 C C . GLN A 1 98 ? 12.323 5.239 -11.678 1.00 90.31 98 GLN A C 1
ATOM 698 O O . GLN A 1 98 ? 12.244 4.093 -11.241 1.00 90.31 98 GLN A O 1
ATOM 703 N N . ARG A 1 99 ? 13.320 5.619 -12.481 1.00 88.00 99 ARG A N 1
ATOM 704 C CA . ARG A 1 99 ? 14.463 4.753 -12.802 1.00 88.00 99 ARG A CA 1
ATOM 705 C C . ARG A 1 99 ? 15.547 4.909 -11.740 1.00 88.00 99 ARG A C 1
ATOM 707 O O . ARG A 1 99 ? 15.858 6.025 -11.338 1.00 88.00 99 ARG A O 1
ATOM 714 N N . PHE A 1 100 ? 16.152 3.793 -11.343 1.00 87.62 100 PHE A N 1
ATOM 715 C CA . PHE A 1 100 ? 17.242 3.752 -10.368 1.00 87.62 100 PHE A CA 1
ATOM 716 C C . PHE A 1 100 ? 18.487 3.121 -10.981 1.00 87.62 100 PHE A C 1
ATOM 718 O O . PHE A 1 100 ? 18.379 2.137 -11.714 1.00 87.62 100 PHE A O 1
ATOM 725 N N . ASP A 1 101 ? 19.653 3.669 -10.644 1.00 86.88 101 ASP A N 1
ATOM 726 C CA . ASP A 1 101 ? 20.941 3.049 -10.945 1.00 86.88 101 ASP A CA 1
ATOM 727 C C . ASP A 1 101 ? 21.191 1.901 -9.956 1.00 86.88 101 ASP A C 1
ATOM 729 O O . ASP A 1 101 ? 21.350 2.107 -8.749 1.00 86.88 101 ASP A O 1
ATOM 733 N N . THR A 1 102 ? 21.115 0.670 -10.454 1.00 84.81 102 THR A N 1
ATOM 734 C CA . THR A 1 102 ? 21.250 -0.549 -9.659 1.00 84.81 102 THR A CA 1
ATOM 735 C C . THR A 1 102 ? 21.795 -1.680 -10.515 1.00 84.81 102 THR A C 1
ATOM 737 O O . THR A 1 102 ? 21.425 -1.831 -11.678 1.00 84.81 102 THR A O 1
ATOM 740 N N . THR A 1 103 ? 22.634 -2.523 -9.916 1.00 84.56 103 THR A N 1
ATOM 741 C CA . THR A 1 103 ? 23.086 -3.775 -10.536 1.00 84.56 103 THR A CA 1
ATOM 742 C C . THR A 1 103 ? 22.121 -4.940 -10.306 1.00 84.56 103 THR A C 1
ATOM 744 O O . THR A 1 103 ? 22.360 -6.044 -10.793 1.00 84.56 103 THR A O 1
ATOM 747 N N . CYS A 1 104 ? 21.037 -4.739 -9.549 1.00 84.19 104 CYS A N 1
ATOM 748 C CA . CYS A 1 104 ? 20.027 -5.769 -9.344 1.00 84.19 104 CYS A CA 1
ATOM 749 C C . CYS A 1 104 ? 19.281 -6.065 -10.652 1.00 84.19 104 CYS A C 1
ATOM 751 O O . CYS A 1 104 ? 18.704 -5.164 -11.258 1.00 84.19 104 CYS A O 1
ATOM 753 N N . ASP A 1 105 ? 19.186 -7.343 -11.025 1.00 88.25 105 ASP A N 1
ATOM 754 C CA . ASP A 1 105 ? 18.258 -7.780 -12.072 1.00 88.25 105 ASP A CA 1
ATOM 755 C C . ASP A 1 105 ? 16.830 -7.788 -11.512 1.00 88.25 105 ASP A C 1
ATOM 757 O O . ASP A 1 105 ? 16.421 -8.683 -10.761 1.00 88.25 105 ASP A O 1
ATOM 761 N N . LEU A 1 106 ? 16.112 -6.699 -11.779 1.00 88.62 106 LEU A N 1
ATOM 762 C CA . LEU A 1 106 ? 14.776 -6.441 -11.262 1.00 88.62 106 LEU A CA 1
ATOM 763 C C . LEU A 1 106 ? 13.716 -6.899 -12.257 1.00 88.62 106 LEU A C 1
ATOM 765 O O . LEU A 1 106 ? 13.786 -6.593 -13.443 1.00 88.62 106 LEU A O 1
ATOM 769 N N . HIS A 1 107 ? 12.666 -7.534 -11.748 1.00 89.94 107 HIS A N 1
ATOM 770 C CA . HIS A 1 107 ? 11.468 -7.843 -12.523 1.00 89.94 107 HIS A CA 1
ATOM 771 C C . HIS A 1 107 ? 10.205 -7.413 -11.774 1.00 89.94 107 HIS A C 1
ATOM 773 O O . HIS A 1 107 ? 10.173 -7.373 -10.541 1.00 89.94 107 HIS A O 1
ATOM 779 N N . ALA A 1 108 ? 9.163 -7.060 -12.526 1.00 88.38 108 ALA A N 1
ATOM 780 C CA . ALA A 1 108 ? 7.818 -6.894 -11.985 1.00 88.38 108 ALA A CA 1
ATOM 781 C C . ALA A 1 108 ? 7.166 -8.270 -11.790 1.00 88.38 108 ALA A C 1
ATOM 783 O O . ALA A 1 108 ? 7.484 -9.221 -12.511 1.00 88.38 108 ALA A O 1
ATOM 784 N N . ARG A 1 109 ? 6.231 -8.387 -10.844 1.00 83.69 109 ARG A N 1
ATOM 785 C CA . ARG A 1 109 ? 5.398 -9.592 -10.771 1.00 83.69 109 ARG A CA 1
ATOM 786 C C . ARG A 1 109 ? 4.368 -9.569 -11.891 1.00 83.69 109 ARG A C 1
ATOM 788 O O . ARG A 1 109 ? 3.907 -8.504 -12.292 1.00 83.69 109 ARG A O 1
ATOM 795 N N . ALA A 1 110 ? 3.965 -10.752 -12.346 1.00 83.75 110 ALA A N 1
ATOM 796 C CA . ALA A 1 110 ? 2.991 -10.894 -13.425 1.00 83.75 110 ALA A CA 1
ATOM 797 C C . ALA A 1 110 ? 1.678 -10.138 -13.143 1.00 83.75 110 ALA A C 1
ATOM 799 O O . ALA A 1 110 ? 1.101 -9.548 -14.050 1.00 83.75 110 ALA A O 1
ATOM 800 N N . ASP A 1 111 ? 1.247 -10.099 -11.880 1.00 81.50 111 ASP A N 1
ATOM 801 C CA . ASP A 1 111 ? 0.002 -9.468 -11.440 1.00 81.50 111 ASP A CA 1
ATOM 802 C C . ASP A 1 111 ? 0.082 -7.940 -11.229 1.00 81.50 111 ASP A C 1
ATOM 804 O O . ASP A 1 111 ? -0.929 -7.337 -10.868 1.00 81.50 111 ASP A O 1
ATOM 808 N N . ASP A 1 112 ? 1.245 -7.318 -11.460 1.00 84.56 112 ASP A N 1
ATOM 809 C CA . ASP A 1 112 ? 1.509 -5.882 -11.246 1.00 84.56 112 ASP A CA 1
ATOM 810 C C . ASP A 1 112 ? 1.854 -5.113 -12.530 1.00 84.56 112 ASP A C 1
ATOM 812 O O . ASP A 1 112 ? 2.463 -4.047 -12.477 1.00 84.56 112 ASP A O 1
ATOM 816 N N . THR A 1 113 ? 1.560 -5.673 -13.699 1.00 78.00 113 THR A N 1
ATOM 817 C CA . THR A 1 113 ? 2.012 -5.096 -14.978 1.00 78.00 113 THR A CA 1
ATOM 818 C C . THR A 1 113 ? 0.958 -4.253 -15.683 1.00 78.00 113 THR A C 1
ATOM 820 O O . THR A 1 113 ? 1.307 -3.422 -16.514 1.00 78.00 113 THR A O 1
ATOM 823 N N . ASP A 1 114 ? -0.313 -4.440 -15.336 1.00 86.25 114 ASP A N 1
ATOM 824 C CA . ASP A 1 114 ? -1.448 -3.815 -16.004 1.00 86.25 114 ASP A CA 1
ATOM 825 C C . ASP A 1 114 ? -2.302 -3.068 -14.972 1.00 86.25 114 ASP A C 1
ATOM 827 O O . ASP A 1 114 ? -2.797 -3.647 -13.999 1.00 86.25 114 ASP A O 1
ATOM 831 N N . GLU A 1 115 ? -2.461 -1.764 -15.187 1.00 88.62 115 GLU A N 1
ATOM 832 C CA . GLU A 1 115 ? -3.244 -0.886 -14.323 1.00 88.62 115 GLU A CA 1
ATOM 833 C C . GLU A 1 115 ? -4.710 -1.333 -14.211 1.00 88.62 115 GLU A C 1
ATOM 835 O O . GLU A 1 115 ? -5.260 -1.356 -13.109 1.00 88.62 115 GLU A O 1
ATOM 840 N N . ALA A 1 116 ? -5.338 -1.757 -15.309 1.00 88.69 116 ALA A N 1
ATOM 841 C CA . ALA A 1 116 ? -6.717 -2.234 -15.301 1.00 88.69 116 ALA A CA 1
ATOM 842 C C . ALA A 1 116 ? -6.852 -3.540 -14.506 1.00 88.69 116 ALA A C 1
ATOM 844 O O . ALA A 1 116 ? -7.826 -3.721 -13.768 1.00 88.69 116 ALA A O 1
ATOM 845 N N . VAL A 1 117 ? -5.857 -4.431 -14.589 1.00 90.56 117 VAL A N 1
ATOM 846 C CA . VAL A 1 117 ? -5.806 -5.645 -13.756 1.00 90.56 117 VAL A CA 1
ATOM 847 C C . VAL A 1 117 ? -5.679 -5.282 -12.277 1.00 90.56 117 VAL A C 1
ATOM 849 O O . VAL A 1 117 ? -6.398 -5.845 -11.450 1.00 90.56 117 VAL A O 1
ATOM 852 N N . ILE A 1 118 ? -4.814 -4.328 -11.925 1.00 92.75 118 ILE A N 1
ATOM 853 C CA . ILE A 1 118 ? -4.644 -3.873 -10.538 1.00 92.75 118 ILE A CA 1
ATOM 854 C C . ILE A 1 118 ? -5.942 -3.255 -10.010 1.00 92.75 118 ILE A C 1
ATOM 856 O O . ILE A 1 118 ? -6.427 -3.684 -8.964 1.00 92.75 118 ILE A O 1
ATOM 860 N N . ARG A 1 119 ? -6.561 -2.328 -10.748 1.00 93.38 119 ARG A N 1
ATOM 861 C CA . ARG A 1 119 ? -7.845 -1.716 -10.365 1.00 93.38 119 ARG A CA 1
ATOM 862 C C . ARG A 1 119 ? -8.943 -2.760 -10.199 1.00 93.38 119 ARG A C 1
ATOM 864 O O . ARG A 1 119 ? -9.673 -2.749 -9.211 1.00 93.38 119 ARG A O 1
ATOM 871 N N . ARG A 1 120 ? -9.012 -3.746 -11.101 1.00 94.25 120 ARG A N 1
ATOM 872 C CA . ARG A 1 120 ? -9.957 -4.862 -10.970 1.00 94.25 120 ARG A CA 1
ATOM 873 C C . ARG A 1 120 ? -9.724 -5.665 -9.688 1.00 94.25 120 ARG A C 1
ATOM 875 O O . ARG A 1 120 ? -10.694 -6.065 -9.044 1.00 94.25 120 ARG A O 1
ATOM 882 N N . ARG A 1 121 ? -8.468 -5.914 -9.311 1.00 94.75 121 ARG A N 1
ATOM 883 C CA . ARG A 1 121 ? -8.128 -6.607 -8.058 1.00 94.75 121 ARG A CA 1
ATOM 884 C C . ARG A 1 121 ? -8.523 -5.790 -6.832 1.00 94.75 121 ARG A C 1
ATOM 886 O O . ARG A 1 121 ? -9.056 -6.379 -5.897 1.00 94.75 121 ARG A O 1
ATOM 893 N N . LEU A 1 122 ? -8.300 -4.475 -6.849 1.00 94.94 122 LEU A N 1
ATOM 894 C CA . LEU A 1 122 ? -8.709 -3.575 -5.766 1.00 94.94 122 LEU A CA 1
ATOM 895 C C . LEU A 1 122 ? -10.233 -3.584 -5.585 1.00 94.94 122 LEU A C 1
ATOM 897 O O . LEU A 1 122 ? -10.699 -3.821 -4.476 1.00 94.94 122 LEU A O 1
ATOM 901 N N . ALA A 1 123 ? -11.002 -3.479 -6.672 1.00 95.44 123 ALA A N 1
ATOM 902 C CA . ALA A 1 123 ? -12.465 -3.550 -6.616 1.00 95.44 123 ALA A CA 1
ATOM 903 C C . ALA A 1 123 ? -12.979 -4.894 -6.060 1.00 95.44 123 ALA A C 1
ATOM 905 O O . ALA A 1 123 ? -13.931 -4.935 -5.283 1.00 95.44 123 ALA A O 1
ATOM 906 N N . ILE A 1 124 ? -12.344 -6.015 -6.431 1.00 96.50 124 ILE A N 1
ATOM 907 C CA . ILE A 1 124 ? -12.681 -7.334 -5.868 1.00 96.50 124 ILE A CA 1
ATOM 908 C C . ILE A 1 124 ? -12.344 -7.388 -4.374 1.00 96.50 124 ILE A C 1
ATOM 910 O O . ILE A 1 124 ? -13.154 -7.883 -3.592 1.00 96.50 124 ILE A O 1
ATOM 914 N N . PHE A 1 125 ? -11.164 -6.901 -3.980 1.00 95.19 125 PHE A N 1
ATOM 915 C CA . PHE A 1 125 ? -10.737 -6.863 -2.582 1.00 95.19 125 PHE A CA 1
ATOM 916 C C . PHE A 1 125 ? -11.704 -6.041 -1.727 1.00 95.19 125 PHE A C 1
ATOM 918 O O . PHE A 1 125 ? -12.104 -6.496 -0.659 1.00 95.19 125 PHE A O 1
ATOM 925 N N . GLU A 1 126 ? -12.130 -4.878 -2.213 1.00 95.44 126 GLU A N 1
ATOM 926 C CA . GLU A 1 126 ? -13.104 -4.029 -1.533 1.00 95.44 126 GLU A CA 1
ATOM 927 C C . GLU A 1 126 ? -14.462 -4.728 -1.397 1.00 95.44 126 GLU A C 1
ATOM 929 O O . GLU A 1 126 ? -14.968 -4.865 -0.283 1.00 95.44 126 GLU A O 1
ATOM 934 N N . ALA A 1 127 ? -15.005 -5.275 -2.489 1.00 97.19 127 ALA A N 1
ATOM 935 C CA . ALA A 1 127 ? -16.290 -5.974 -2.474 1.00 97.19 127 ALA A CA 1
ATOM 936 C C . ALA A 1 127 ? -16.295 -7.202 -1.543 1.00 97.19 127 ALA A C 1
ATOM 938 O O . ALA A 1 127 ? -17.276 -7.460 -0.848 1.00 97.19 127 ALA A O 1
ATOM 939 N N . GLN A 1 128 ? -15.199 -7.967 -1.508 1.00 96.94 128 GLN A N 1
ATOM 940 C CA . GLN A 1 128 ? -15.060 -9.124 -0.615 1.00 96.94 128 GLN A CA 1
ATOM 941 C C . GLN A 1 128 ? -14.751 -8.723 0.832 1.00 96.94 128 GLN A C 1
ATOM 943 O O . GLN A 1 128 ? -15.133 -9.431 1.764 1.00 96.94 128 GLN A O 1
ATOM 948 N N . GLY A 1 129 ? -14.058 -7.602 1.032 1.00 96.19 129 GLY A N 1
ATOM 949 C CA . GLY A 1 129 ? -13.720 -7.066 2.345 1.00 96.19 129 GLY A CA 1
ATOM 950 C C . GLY A 1 129 ? -14.895 -6.369 3.026 1.00 96.19 129 GLY A C 1
ATOM 951 O O . GLY A 1 129 ? -14.975 -6.389 4.255 1.00 96.19 129 GLY A O 1
ATOM 952 N N . GLN A 1 130 ? -15.829 -5.797 2.262 1.00 97.12 130 GLN A N 1
ATOM 953 C CA . GLN A 1 130 ? -16.956 -5.025 2.784 1.00 97.12 130 GLN A CA 1
ATOM 954 C C . GLN A 1 130 ? -17.781 -5.787 3.844 1.00 97.12 130 GLN A C 1
ATOM 956 O O . GLN A 1 130 ? -17.954 -5.229 4.930 1.00 97.12 130 GLN A O 1
ATOM 961 N N . PRO A 1 131 ? -18.203 -7.056 3.649 1.00 97.62 131 PRO A N 1
ATOM 962 C CA . PRO A 1 131 ? -18.927 -7.799 4.687 1.00 97.62 131 PRO A CA 1
ATOM 963 C C . PRO A 1 131 ? -18.135 -7.960 5.996 1.00 97.62 131 PRO A C 1
ATOM 965 O O . PRO A 1 131 ? -18.702 -7.918 7.087 1.00 97.62 131 PRO A O 1
ATOM 968 N N . VAL A 1 132 ? -16.809 -8.111 5.910 1.00 96.00 132 VAL A N 1
ATOM 969 C CA . VAL A 1 132 ? -15.928 -8.212 7.087 1.00 96.00 132 VAL A CA 1
ATOM 970 C C . VAL A 1 132 ? -15.813 -6.861 7.794 1.00 96.00 132 VAL A C 1
ATOM 972 O O . VAL A 1 132 ? -15.871 -6.795 9.023 1.00 96.00 132 VAL A O 1
ATOM 975 N N . GLN A 1 133 ? -15.694 -5.768 7.036 1.00 96.69 133 GLN A N 1
ATOM 976 C CA . GLN A 1 133 ? -15.704 -4.419 7.599 1.00 96.69 133 GLN A CA 1
ATOM 977 C C . GLN A 1 133 ? -17.033 -4.124 8.301 1.00 96.69 133 GLN A C 1
ATOM 979 O O . GLN A 1 133 ? -17.035 -3.647 9.432 1.00 96.69 133 GLN A O 1
ATOM 984 N N . GLU A 1 134 ? -18.165 -4.434 7.665 1.00 96.81 134 GLU A N 1
ATOM 985 C CA . GLU A 1 134 ? -19.504 -4.262 8.239 1.00 96.81 134 GLU A CA 1
ATOM 986 C C . GLU A 1 134 ? -19.678 -5.062 9.529 1.00 96.81 134 GLU A C 1
ATOM 988 O O . GLU A 1 134 ? -20.177 -4.523 10.519 1.00 96.81 134 GLU A O 1
ATOM 993 N N . TYR A 1 135 ? -19.185 -6.302 9.561 1.00 95.50 135 TYR A N 1
ATOM 994 C CA . TYR A 1 135 ? -19.194 -7.136 10.758 1.00 95.50 135 TYR A CA 1
ATOM 995 C C . TYR A 1 135 ? -18.480 -6.468 11.945 1.00 95.50 135 TYR A C 1
ATOM 997 O O . TYR A 1 135 ? -19.046 -6.367 13.036 1.00 95.50 135 TYR A O 1
ATOM 1005 N N . TYR A 1 136 ? -17.255 -5.967 11.757 1.00 95.44 136 TYR A N 1
ATOM 1006 C CA . TYR A 1 136 ? -16.519 -5.301 12.841 1.00 95.44 136 TYR A CA 1
ATOM 1007 C C . TYR A 1 136 ? -17.056 -3.902 13.159 1.00 95.44 136 TYR A C 1
ATOM 1009 O O . TYR A 1 136 ? -17.026 -3.483 14.320 1.00 95.44 136 TYR A O 1
ATOM 1017 N N . ARG A 1 137 ? -17.600 -3.192 12.165 1.00 95.38 137 ARG A N 1
ATOM 1018 C CA . ARG A 1 137 ? -18.241 -1.882 12.340 1.00 95.38 137 ARG A CA 1
ATOM 1019 C C . ARG A 1 137 ? -19.500 -1.996 13.194 1.00 95.38 137 ARG A C 1
ATOM 1021 O O . ARG A 1 137 ? -19.634 -1.253 14.160 1.00 95.38 137 ARG A O 1
ATOM 1028 N N . GLY A 1 138 ? -20.366 -2.972 12.914 1.00 93.75 138 GLY A N 1
ATOM 1029 C CA . GLY A 1 138 ? -21.579 -3.237 13.698 1.00 93.75 138 GLY A CA 1
ATOM 1030 C C . GLY A 1 138 ? -21.295 -3.614 15.157 1.00 93.75 138 GLY A C 1
ATOM 1031 O O . GLY A 1 138 ? -22.125 -3.391 16.032 1.00 93.75 138 GLY A O 1
ATOM 1032 N N . ARG A 1 139 ? -20.092 -4.125 15.442 1.00 91.12 139 ARG A N 1
ATOM 1033 C CA . ARG A 1 139 ? -19.613 -4.430 16.800 1.00 91.12 139 ARG A CA 1
ATOM 1034 C C . ARG A 1 139 ? -18.904 -3.255 17.484 1.00 91.12 139 ARG A C 1
ATOM 1036 O O . ARG A 1 139 ? -18.447 -3.411 18.614 1.00 91.12 139 ARG A O 1
ATOM 1043 N N . GLY A 1 140 ? -18.755 -2.110 16.811 1.00 91.88 140 GLY A N 1
ATOM 1044 C CA . GLY A 1 140 ? -17.964 -0.980 17.309 1.00 91.88 140 GLY A CA 1
ATOM 1045 C C . GLY A 1 140 ? -16.485 -1.326 17.526 1.00 91.88 140 GLY A C 1
ATOM 1046 O O . GLY A 1 140 ? -15.838 -0.748 18.398 1.00 91.88 140 GLY A O 1
ATOM 1047 N N . ALA A 1 141 ? -15.971 -2.317 16.792 1.00 93.50 141 ALA A N 1
ATOM 1048 C CA . ALA A 1 141 ? -14.592 -2.793 16.879 1.00 93.50 141 ALA A CA 1
ATOM 1049 C C . ALA A 1 141 ? -13.732 -2.315 15.699 1.00 93.50 141 ALA A C 1
ATOM 1051 O O . ALA A 1 141 ? -12.517 -2.466 15.745 1.00 93.50 141 ALA A O 1
ATOM 1052 N N . LEU A 1 142 ? -14.329 -1.748 14.646 1.00 96.25 142 LEU A N 1
ATOM 1053 C CA . LEU A 1 142 ? -13.589 -1.241 13.492 1.00 96.25 142 LEU A CA 1
ATOM 1054 C C . LEU A 1 142 ? -13.080 0.185 13.745 1.00 96.25 142 LEU A C 1
ATOM 1056 O O . LEU A 1 142 ? -13.875 1.082 14.014 1.00 96.25 142 LEU A O 1
ATOM 1060 N N . THR A 1 143 ? -11.774 0.388 13.595 1.00 96.75 143 THR A N 1
ATOM 1061 C CA . THR A 1 143 ? -11.140 1.707 13.476 1.00 96.75 143 THR A CA 1
ATOM 1062 C C . THR A 1 143 ? -10.484 1.831 12.102 1.00 96.75 143 THR A C 1
ATOM 1064 O O . THR A 1 143 ? -10.033 0.827 11.551 1.00 96.75 143 THR A O 1
ATOM 1067 N N . GLN A 1 144 ? -10.446 3.032 11.530 1.00 95.75 144 GLN A N 1
ATOM 1068 C CA . GLN A 1 144 ? -9.814 3.301 10.236 1.00 95.75 144 GLN A CA 1
ATOM 1069 C C . GLN A 1 144 ? -8.537 4.115 10.440 1.00 95.75 144 GLN A C 1
ATOM 1071 O O . GLN A 1 144 ? -8.486 4.981 11.312 1.00 95.75 144 GLN A O 1
ATOM 1076 N N . PHE A 1 145 ? -7.518 3.830 9.634 1.00 96.81 145 PHE A N 1
ATOM 1077 C CA . PHE A 1 145 ? -6.268 4.573 9.602 1.00 96.81 145 PHE A CA 1
ATOM 1078 C C . PHE A 1 145 ? -5.863 4.845 8.149 1.00 96.81 145 PHE A C 1
ATOM 1080 O O . PHE A 1 145 ? -5.548 3.913 7.403 1.00 96.81 145 PHE A O 1
ATOM 1087 N N . ASP A 1 146 ? -5.848 6.124 7.774 1.00 95.06 146 ASP A N 1
ATOM 1088 C CA . ASP A 1 146 ? -5.440 6.571 6.444 1.00 95.06 146 ASP A CA 1
ATOM 1089 C C . ASP A 1 146 ? -3.911 6.660 6.356 1.00 95.06 146 ASP A C 1
ATOM 1091 O O . ASP A 1 146 ? -3.253 7.437 7.053 1.00 95.06 146 ASP A O 1
ATOM 1095 N N . ILE A 1 147 ? -3.328 5.864 5.467 1.00 96.31 147 ILE A N 1
ATOM 1096 C CA . ILE A 1 147 ? -1.906 5.901 5.150 1.00 96.31 147 ILE A CA 1
ATOM 1097 C C . ILE A 1 147 ? -1.658 7.098 4.237 1.00 96.31 147 ILE A C 1
ATOM 1099 O O . ILE A 1 147 ? -2.107 7.136 3.095 1.00 96.31 147 ILE A O 1
ATOM 1103 N N . THR A 1 148 ? -0.889 8.058 4.735 1.00 96.56 148 THR A N 1
ATOM 1104 C CA . THR A 1 148 ? -0.506 9.265 3.988 1.00 96.56 148 THR A CA 1
ATOM 1105 C C . THR A 1 148 ? 0.995 9.366 3.761 1.00 96.56 148 THR A C 1
ATOM 1107 O O . THR A 1 148 ? 1.421 10.140 2.913 1.00 96.56 148 THR A O 1
ATOM 1110 N N . HIS A 1 149 ? 1.805 8.578 4.474 1.00 96.81 149 HIS A N 1
ATOM 1111 C CA . HIS A 1 149 ? 3.263 8.675 4.439 1.00 96.81 149 HIS A CA 1
ATOM 1112 C C . HIS A 1 149 ? 3.943 7.306 4.358 1.00 96.81 149 HIS A C 1
ATOM 1114 O O . HIS A 1 149 ? 3.305 6.258 4.476 1.00 96.81 149 HIS A O 1
ATOM 1120 N N . GLY A 1 150 ? 5.260 7.307 4.141 1.00 93.75 150 GLY A N 1
ATOM 1121 C CA . GLY A 1 150 ? 6.084 6.101 4.139 1.00 93.75 150 GLY A CA 1
ATOM 1122 C C . GLY A 1 150 ? 5.996 5.292 5.439 1.00 93.75 150 GLY A C 1
ATOM 1123 O O . GLY A 1 150 ? 5.407 5.705 6.437 1.00 93.75 150 GLY A O 1
ATOM 1124 N N . ILE A 1 151 ? 6.581 4.090 5.429 1.00 90.62 151 ILE A N 1
ATOM 1125 C CA . ILE A 1 151 ? 6.586 3.187 6.595 1.00 90.62 151 ILE A CA 1
ATOM 1126 C C . ILE A 1 151 ? 7.167 3.858 7.856 1.00 90.62 151 ILE A C 1
ATOM 1128 O O . ILE A 1 151 ? 6.534 3.729 8.910 1.00 90.62 151 ILE A O 1
ATOM 1132 N N . PRO A 1 152 ? 8.320 4.563 7.800 1.00 90.75 152 PRO A N 1
ATOM 1133 C CA . PRO A 1 152 ? 8.895 5.192 8.990 1.00 90.75 152 PRO A CA 1
ATOM 1134 C C . PRO A 1 152 ? 7.932 6.178 9.658 1.00 90.75 152 PRO A C 1
ATOM 1136 O O . PRO A 1 152 ? 7.766 6.154 10.875 1.00 90.75 152 PRO A O 1
ATOM 1139 N N . GLU A 1 153 ? 7.249 6.987 8.854 1.00 94.94 153 GLU A N 1
ATOM 1140 C CA . GLU A 1 153 ? 6.333 8.028 9.314 1.00 94.94 153 GLU A CA 1
ATOM 1141 C C . GLU A 1 153 ? 4.957 7.466 9.700 1.00 94.94 153 GLU A C 1
ATOM 1143 O O . GLU A 1 153 ? 4.293 8.009 10.576 1.00 94.94 153 GLU A O 1
ATOM 1148 N N . THR A 1 154 ? 4.537 6.353 9.092 1.00 95.56 154 THR A N 1
ATOM 1149 C CA . THR A 1 154 ? 3.242 5.701 9.354 1.00 95.56 154 THR A CA 1
ATOM 1150 C C . THR A 1 154 ? 3.241 4.871 10.637 1.00 95.56 154 THR A C 1
ATOM 1152 O O . THR A 1 154 ? 2.214 4.763 11.307 1.00 95.56 154 THR A O 1
ATOM 1155 N N . THR A 1 155 ? 4.379 4.272 11.000 1.00 95.19 155 THR A N 1
ATOM 1156 C CA . THR A 1 155 ? 4.425 3.245 12.056 1.00 95.19 155 THR A CA 1
ATOM 1157 C C . THR A 1 155 ? 3.966 3.776 13.416 1.00 95.19 155 THR A C 1
ATOM 1159 O O . THR A 1 155 ? 3.117 3.157 14.053 1.00 95.19 155 THR A O 1
ATOM 1162 N N . LEU A 1 156 ? 4.494 4.917 13.872 1.00 96.25 156 LEU A N 1
ATOM 1163 C CA . LEU A 1 156 ? 4.155 5.454 15.196 1.00 96.25 156 LEU A CA 1
ATOM 1164 C C . LEU A 1 156 ? 2.700 5.950 15.295 1.00 96.25 156 LEU A C 1
ATOM 1166 O O . LEU A 1 156 ? 2.026 5.543 16.245 1.00 96.25 156 LEU A O 1
ATOM 1170 N N . PRO A 1 157 ? 2.171 6.743 14.339 1.00 96.50 157 PRO A N 1
ATOM 1171 C CA . PRO A 1 157 ? 0.757 7.115 14.340 1.00 96.50 157 PRO A CA 1
ATOM 1172 C C . PRO A 1 157 ? -0.173 5.900 14.335 1.00 96.50 157 PRO A C 1
ATOM 1174 O O . PRO A 1 157 ? -1.107 5.852 15.132 1.00 96.50 157 PRO A O 1
ATOM 1177 N N . LEU A 1 158 ? 0.125 4.879 13.522 1.00 96.69 158 LEU A N 1
ATOM 1178 C CA . LEU A 1 158 ? -0.667 3.650 13.481 1.00 96.69 158 LEU A CA 1
ATOM 1179 C C . LEU A 1 158 ? -0.684 2.941 14.844 1.00 96.69 158 LEU A C 1
ATOM 1181 O O . LEU A 1 158 ? -1.743 2.517 15.308 1.00 96.69 158 LEU A O 1
ATOM 1185 N N . MET A 1 159 ? 0.470 2.830 15.509 1.00 96.81 159 MET A N 1
ATOM 1186 C CA . MET A 1 159 ? 0.540 2.244 16.851 1.00 96.81 159 MET A CA 1
ATOM 1187 C C . MET A 1 159 ? -0.248 3.063 17.888 1.00 96.81 159 MET A C 1
ATOM 1189 O O . MET A 1 159 ? -0.895 2.466 18.749 1.00 96.81 159 MET A O 1
ATOM 1193 N N . SER A 1 160 ? -0.257 4.400 17.791 1.00 96.94 160 SER A N 1
ATOM 1194 C CA . SER A 1 160 ? -1.095 5.264 18.643 1.00 96.94 160 SER A CA 1
ATOM 1195 C C . SER A 1 160 ? -2.579 4.970 18.435 1.00 96.94 160 SER A C 1
ATOM 1197 O O . SER A 1 160 ? -3.282 4.663 19.395 1.00 96.94 160 SER A O 1
ATOM 1199 N N . THR A 1 161 ? -3.036 4.942 17.179 1.00 96.69 161 THR A N 1
ATOM 1200 C CA . THR A 1 161 ? -4.428 4.629 16.825 1.00 96.69 161 THR A CA 1
ATOM 1201 C C . THR A 1 161 ? -4.856 3.254 17.335 1.00 96.69 161 THR A C 1
ATOM 1203 O O . THR A 1 161 ? -5.963 3.099 17.853 1.00 96.69 161 THR A O 1
ATOM 1206 N N . ILE A 1 162 ? -3.982 2.248 17.237 1.00 96.12 162 ILE A N 1
ATOM 1207 C CA . ILE A 1 162 ? -4.240 0.910 17.785 1.00 96.12 162 ILE A CA 1
ATOM 1208 C C . ILE A 1 162 ? -4.364 0.962 19.312 1.00 96.12 162 ILE A C 1
ATOM 1210 O O . ILE A 1 162 ? -5.313 0.409 19.867 1.00 96.12 162 ILE A O 1
ATOM 1214 N N . SER A 1 163 ? -3.428 1.629 19.992 1.00 96.94 163 SER A N 1
ATOM 1215 C CA . SER A 1 163 ? -3.410 1.746 21.454 1.00 96.94 163 SER A CA 1
ATOM 1216 C C . SER A 1 163 ? -4.663 2.451 21.991 1.00 96.94 163 SER A C 1
ATOM 1218 O O . SER A 1 163 ? -5.329 1.950 22.899 1.00 96.94 163 SER A O 1
ATOM 1220 N N . GLU A 1 164 ? -5.047 3.570 21.376 1.00 96.19 164 GLU A N 1
ATOM 1221 C CA . GLU A 1 164 ? -6.257 4.330 21.709 1.00 96.19 164 GLU A CA 1
ATOM 1222 C C . GLU A 1 164 ? -7.524 3.492 21.497 1.00 96.19 164 GLU A C 1
ATOM 1224 O O . GLU A 1 164 ? -8.390 3.423 22.376 1.00 96.19 164 GLU A O 1
ATOM 1229 N N . ALA A 1 165 ? -7.611 2.784 20.367 1.00 95.44 165 ALA A N 1
ATOM 1230 C CA . ALA A 1 165 ? -8.739 1.909 20.068 1.00 95.44 165 ALA A CA 1
ATOM 1231 C C . ALA A 1 165 ? -8.857 0.752 21.076 1.00 95.44 165 ALA A C 1
ATOM 1233 O O . ALA A 1 165 ? -9.968 0.419 21.499 1.00 95.44 165 ALA A O 1
ATOM 1234 N N . LEU A 1 166 ? -7.731 0.166 21.502 1.00 95.25 166 LEU A N 1
ATOM 1235 C CA . LEU A 1 166 ? -7.692 -0.880 22.530 1.00 95.25 166 LEU A CA 1
ATOM 1236 C C . LEU A 1 166 ? -8.129 -0.351 23.903 1.00 95.25 166 LEU A C 1
ATOM 1238 O O . LEU A 1 166 ? -8.886 -1.024 24.613 1.00 95.25 166 LEU A O 1
ATOM 1242 N N . GLY A 1 167 ? -7.711 0.864 24.268 1.00 94.50 167 GLY A N 1
ATOM 1243 C CA . GLY A 1 167 ? -8.166 1.538 25.484 1.00 94.50 167 GLY A CA 1
ATOM 1244 C C . GLY A 1 167 ? -9.680 1.761 25.481 1.00 94.50 167 GLY A C 1
ATOM 1245 O O . GLY A 1 167 ? -10.374 1.372 26.425 1.00 94.50 167 GLY A O 1
ATOM 1246 N N . ALA A 1 168 ? -10.217 2.292 24.380 1.00 91.44 168 ALA A N 1
ATOM 1247 C CA . ALA A 1 168 ? -11.652 2.505 24.213 1.00 91.44 168 ALA A CA 1
ATOM 1248 C C . ALA A 1 168 ? -12.443 1.183 24.235 1.00 91.44 168 ALA A C 1
ATOM 1250 O O . ALA A 1 168 ? -13.514 1.106 24.841 1.00 91.44 168 ALA A O 1
ATOM 1251 N N . ALA A 1 169 ? -11.922 0.124 23.606 1.00 89.94 169 ALA A N 1
ATOM 1252 C CA . ALA A 1 169 ? -12.527 -1.207 23.643 1.00 89.94 169 ALA A CA 1
ATOM 1253 C C . ALA A 1 169 ? -12.602 -1.761 25.072 1.00 89.94 169 ALA A C 1
ATOM 1255 O O . ALA A 1 169 ? -13.651 -2.257 25.488 1.00 89.94 169 ALA A O 1
ATOM 1256 N N . SER A 1 170 ? -11.528 -1.605 25.848 1.00 89.50 170 SER A N 1
ATOM 1257 C CA . SER A 1 170 ? -11.464 -2.065 27.239 1.00 89.50 170 SER A CA 1
ATOM 1258 C C . SER A 1 170 ? -12.500 -1.358 28.124 1.00 89.50 170 SER A C 1
ATOM 1260 O O . SER A 1 170 ? -13.194 -2.003 28.909 1.00 89.50 170 SER A O 1
ATOM 1262 N N . GLN A 1 171 ? -12.682 -0.045 27.948 1.00 87.56 171 GLN A N 1
ATOM 1263 C CA . GLN A 1 171 ? -13.691 0.735 28.677 1.00 87.56 171 GLN A CA 1
ATOM 1264 C C . GLN A 1 171 ? -15.129 0.300 28.355 1.00 87.56 171 GLN A C 1
ATOM 1266 O O . GLN A 1 171 ? -15.957 0.217 29.262 1.00 87.56 171 GLN A O 1
ATOM 1271 N N . ARG A 1 172 ? -15.431 -0.035 27.091 1.00 85.06 172 ARG A N 1
ATOM 1272 C CA . ARG A 1 172 ? -16.757 -0.549 26.691 1.00 85.06 172 ARG A CA 1
ATOM 1273 C C . ARG A 1 172 ? -17.089 -1.876 27.368 1.00 85.06 172 ARG A C 1
ATOM 1275 O O . ARG A 1 172 ? -18.225 -2.072 27.795 1.00 85.06 172 ARG A O 1
ATOM 1282 N N . VAL A 1 173 ? -16.106 -2.770 27.488 1.00 81.69 173 VAL A N 1
ATOM 1283 C CA . VAL A 1 173 ? -16.278 -4.053 28.189 1.00 81.69 173 VAL A CA 1
ATOM 1284 C C . VAL A 1 173 ? -16.598 -3.820 29.666 1.00 81.69 173 VAL A C 1
ATOM 1286 O O . VAL A 1 173 ? -17.552 -4.404 30.178 1.00 81.69 173 VAL A O 1
ATOM 1289 N N . LEU A 1 174 ? -15.859 -2.925 30.329 1.00 79.06 174 LEU A N 1
ATOM 1290 C CA . LEU A 1 174 ? -16.087 -2.587 31.738 1.00 79.06 174 LEU A CA 1
ATOM 1291 C C . LEU A 1 174 ? -17.467 -1.947 31.964 1.00 79.06 174 LEU A C 1
ATOM 1293 O O . LEU A 1 174 ? -18.199 -2.377 32.852 1.00 79.06 174 LEU A O 1
ATOM 1297 N N . ALA A 1 175 ? -17.866 -0.983 31.129 1.00 77.38 175 ALA A N 1
ATOM 1298 C CA . ALA A 1 175 ? -19.174 -0.329 31.224 1.00 77.38 175 ALA A CA 1
ATOM 1299 C C . ALA A 1 175 ? -20.353 -1.282 30.924 1.00 77.38 175 ALA A C 1
ATOM 1301 O O . ALA A 1 175 ? -21.417 -1.194 31.534 1.00 77.38 175 ALA A O 1
ATOM 1302 N N . GLY A 1 176 ? -20.173 -2.234 30.003 1.00 73.38 176 GLY A N 1
ATOM 1303 C CA . GLY A 1 176 ? -21.181 -3.253 29.690 1.00 73.38 176 GLY A CA 1
ATOM 1304 C C . GLY A 1 176 ? -21.336 -4.344 30.759 1.00 73.38 176 GLY A C 1
ATOM 1305 O O . GLY A 1 176 ? -22.340 -5.065 30.745 1.00 73.38 176 GLY A O 1
ATOM 1306 N N . ALA A 1 177 ? -20.360 -4.485 31.663 1.00 63.03 177 ALA A N 1
ATOM 1307 C CA . ALA A 1 177 ? -20.429 -5.375 32.821 1.00 63.03 177 ALA A CA 1
ATOM 1308 C C . ALA A 1 177 ? -21.171 -4.723 33.999 1.00 63.03 177 ALA A C 1
ATOM 1310 O O . ALA A 1 177 ? -21.940 -5.396 34.679 1.00 63.03 177 ALA A O 1
ATOM 1311 N N . THR A 1 178 ? -21.003 -3.414 34.207 1.00 59.75 178 THR A N 1
ATOM 1312 C CA . THR A 1 178 ? -21.669 -2.678 35.295 1.00 59.75 178 THR A CA 1
ATOM 1313 C C . THR A 1 178 ? -23.155 -2.426 35.040 1.00 59.75 178 THR A C 1
ATOM 1315 O O . THR A 1 178 ? -23.919 -2.363 35.989 1.00 59.75 178 THR A O 1
ATOM 1318 N N . SER A 1 179 ? -23.597 -2.352 33.780 1.00 56.03 179 SER A N 1
ATOM 1319 C CA . SER A 1 179 ? -25.018 -2.182 33.418 1.00 56.03 179 SER A CA 1
ATOM 1320 C C . SER A 1 179 ? -25.891 -3.439 33.616 1.00 56.03 179 SER A C 1
ATOM 1322 O O . SER A 1 179 ? -27.091 -3.386 33.345 1.00 56.03 179 SER A O 1
ATOM 1324 N N . ARG A 1 180 ? -25.309 -4.582 34.005 1.00 53.78 180 ARG A N 1
ATOM 1325 C CA . ARG A 1 180 ? -26.018 -5.864 34.208 1.00 53.78 180 ARG A CA 1
ATOM 1326 C C . ARG A 1 180 ? -26.109 -6.292 35.680 1.00 53.78 180 ARG A C 1
ATOM 1328 O O . ARG A 1 180 ? -26.540 -7.414 35.941 1.00 53.78 180 ARG A O 1
ATOM 1335 N N . LEU A 1 181 ? -25.679 -5.428 36.600 1.00 45.97 181 LEU A N 1
ATOM 1336 C CA . LEU A 1 181 ? -25.809 -5.566 38.054 1.00 45.97 181 LEU A CA 1
ATOM 1337 C C . LEU A 1 181 ? -26.905 -4.622 38.551 1.00 45.97 181 LEU A C 1
ATOM 1339 O O . LEU A 1 181 ? -27.626 -5.029 39.486 1.00 45.97 181 LEU A O 1
#

pLDDT: mean 84.64, std 15.43, range [41.47, 97.62]

Foldseek 3Di:
DPPPPPPQLADEAEDEDPLLQLLQLLQWKAFPQQRDIWGQFFDWDPDDDNRHTAGEGTRDDDQEDPNPPDPDPPPDDADPCCQSQDPDDPPHSSVRGDDDNHPGNIDRDPQNRDSVSSVVVVVVCCVVCVVVQVVCVVVVRYDYDYHRYYPVVRVPVVVVSVVVSSVVSVVVVVVVVVVVD

Radius of gyration: 21.4 Å; chains: 1; bounding box: 60×46×59 Å